Protein AF-A0A6P2UQM1-F1 (afdb_monomer_lite)

pLDDT: mean 91.26, std 7.05, range [64.81, 98.06]

Organism: Burkholderia lata (strain ATCC 17760 / DSM 23089 / LMG 22485 / NCIMB 9086 / R18194 / 383) (NCBI:txid482957)

Radius of gyration: 15.68 Å; chains: 1; bounding box: 25×27×46 Å

Foldseek 3Di:
DDWDADPNDIDDDPPDPVVVVAVPQVPDAAEAEPLDCLAQPPDPVSVHHDPVSVVCVVVVVVVVVVCVVVVHHYHYD

InterPro domains:
  IPR036380 Isochorismatase-like superfamily [G3DSA:3.40.50.850] (3-77)
  IPR036380 Isochorismatase-like superfamily [SSF52499] (18-77)

Sequence (77 aa):
MPHYYVYGERREIPESPVFAAYLRRTDVAIVSIDMHEGHLSEASDCPCPSPRGRDIVPNVDRFHDEARELGIPQLFT

Structure (mmCIF, N/CA/C/O backbone):
data_AF-A0A6P2UQM1-F1
#
_entry.id   AF-A0A6P2UQM1-F1
#
loop_
_atom_site.group_PDB
_atom_site.id
_atom_site.type_symbol
_atom_site.label_atom_id
_atom_site.label_alt_id
_atom_site.label_comp_id
_atom_site.label_asym_id
_atom_site.label_entity_id
_atom_site.label_seq_id
_atom_site.pdbx_PDB_ins_code
_atom_site.Cartn_x
_atom_site.Cartn_y
_atom_site.Cartn_z
_atom_site.occupancy
_atom_site.B_iso_or_equiv
_atom_site.auth_seq_id
_atom_site.auth_comp_id
_atom_site.auth_asym_id
_atom_site.auth_atom_id
_atom_site.pdbx_PDB_model_num
ATOM 1 N N . MET A 1 1 ? 4.080 1.772 20.847 1.00 64.81 1 MET A N 1
ATOM 2 C CA . MET A 1 1 ? 2.985 2.701 20.503 1.00 64.81 1 MET A CA 1
ATOM 3 C C . MET A 1 1 ? 2.806 2.741 18.989 1.00 64.81 1 MET A C 1
ATOM 5 O O . MET A 1 1 ? 3.816 2.652 18.284 1.00 64.81 1 MET A O 1
ATOM 9 N N . PRO A 1 2 ? 1.562 2.791 18.480 1.00 76.25 2 PRO A N 1
ATOM 10 C CA . PRO A 1 2 ? 1.285 2.935 17.051 1.00 76.25 2 PRO A CA 1
ATOM 11 C C . PRO A 1 2 ? 1.928 4.215 16.498 1.00 76.25 2 PRO A C 1
ATOM 13 O O . PRO A 1 2 ? 1.983 5.235 17.184 1.00 76.25 2 PRO A O 1
ATOM 16 N N . HIS A 1 3 ? 2.439 4.164 15.272 1.00 85.12 3 HIS A N 1
ATOM 17 C CA . HIS A 1 3 ? 3.104 5.300 14.634 1.00 85.12 3 HIS A CA 1
ATOM 18 C C . HIS A 1 3 ? 2.714 5.389 13.160 1.00 85.12 3 HIS A C 1
ATOM 20 O O . HIS A 1 3 ? 2.271 4.406 12.570 1.00 85.12 3 HIS A O 1
ATOM 26 N N . TYR A 1 4 ? 2.896 6.567 12.577 1.00 84.81 4 TYR A N 1
ATOM 27 C CA . TYR A 1 4 ? 2.653 6.855 11.167 1.00 84.81 4 TYR A CA 1
ATOM 28 C C . TYR A 1 4 ? 3.763 7.757 10.630 1.00 84.81 4 TYR A C 1
ATOM 30 O O . TYR A 1 4 ? 4.534 8.330 11.401 1.00 84.81 4 TYR A O 1
ATOM 38 N N . TYR A 1 5 ? 3.871 7.858 9.310 1.00 86.19 5 TYR A N 1
ATOM 39 C CA . TYR A 1 5 ? 4.855 8.715 8.657 1.00 86.19 5 TYR A CA 1
ATOM 40 C C . TYR A 1 5 ? 4.148 9.867 7.949 1.00 86.19 5 TYR A C 1
ATOM 42 O O . TYR A 1 5 ? 3.223 9.645 7.172 1.00 86.19 5 TYR A O 1
ATOM 50 N N . VAL A 1 6 ? 4.602 11.095 8.199 1.00 87.06 6 VAL A N 1
ATOM 51 C CA . VAL A 1 6 ? 4.146 12.307 7.503 1.00 87.06 6 VAL A CA 1
ATOM 52 C C . VAL A 1 6 ? 5.369 12.959 6.890 1.00 87.06 6 VAL A C 1
ATOM 54 O O . VAL A 1 6 ? 6.299 13.304 7.611 1.00 87.06 6 VAL A O 1
ATOM 57 N N . TYR A 1 7 ? 5.401 13.074 5.561 1.00 89.25 7 TYR A N 1
ATOM 58 C CA . TYR A 1 7 ? 6.564 13.591 4.824 1.00 89.25 7 TYR A CA 1
ATOM 59 C C . TYR A 1 7 ? 7.885 12.877 5.171 1.00 89.25 7 TYR A C 1
ATOM 61 O O . TYR A 1 7 ? 8.941 13.493 5.244 1.00 89.25 7 TYR A O 1
ATOM 69 N N . GLY A 1 8 ? 7.821 11.563 5.411 1.00 88.06 8 GLY A N 1
ATOM 70 C CA . GLY A 1 8 ? 8.985 10.753 5.789 1.00 88.06 8 GLY A CA 1
ATOM 71 C C . GLY A 1 8 ? 9.388 10.864 7.262 1.00 88.06 8 GLY A C 1
ATOM 72 O O . GLY A 1 8 ? 10.246 10.110 7.715 1.00 88.06 8 GLY A O 1
ATOM 73 N N . GLU A 1 9 ? 8.737 11.723 8.043 1.00 94.56 9 GLU A N 1
ATOM 74 C CA . GLU A 1 9 ? 8.987 11.828 9.474 1.00 94.56 9 GLU A CA 1
ATOM 75 C C . GLU A 1 9 ? 8.065 10.910 10.261 1.00 94.56 9 GLU A C 1
ATOM 77 O O . GLU A 1 9 ? 6.841 10.942 10.112 1.00 94.56 9 GLU A O 1
ATOM 82 N N . ARG A 1 10 ? 8.662 10.112 11.147 1.00 93.69 10 ARG A N 1
ATOM 83 C CA . ARG A 1 10 ? 7.919 9.260 12.070 1.00 93.69 10 ARG A CA 1
ATOM 84 C C . ARG A 1 10 ? 7.201 10.124 13.106 1.00 93.69 10 ARG A C 1
ATOM 86 O O . ARG A 1 10 ? 7.826 10.916 13.806 1.00 93.69 10 ARG A O 1
ATOM 93 N N . ARG A 1 11 ? 5.895 9.925 13.236 1.00 89.94 11 ARG A N 1
ATOM 94 C CA . ARG A 1 11 ? 5.015 10.581 14.204 1.00 89.94 11 ARG A CA 1
ATOM 95 C C . ARG A 1 11 ? 4.306 9.527 15.048 1.00 89.94 11 ARG A C 1
ATOM 97 O O . ARG A 1 11 ? 3.946 8.458 14.552 1.00 89.94 11 ARG A O 1
ATOM 104 N N . GLU A 1 12 ? 4.114 9.816 16.327 1.00 90.38 12 GLU A N 1
ATOM 105 C CA . GLU A 1 12 ? 3.330 8.957 17.215 1.00 90.38 12 GLU A CA 1
ATOM 106 C C . GLU A 1 12 ? 1.842 9.214 17.008 1.00 90.38 12 GLU A C 1
ATOM 108 O O . GLU A 1 12 ? 1.420 10.365 16.870 1.00 90.38 12 GLU A O 1
ATOM 113 N N . ILE A 1 13 ? 1.044 8.147 16.971 1.00 83.81 13 ILE A N 1
ATOM 114 C CA . ILE A 1 13 ? -0.412 8.285 16.965 1.00 83.81 13 ILE A CA 1
ATOM 115 C C . ILE A 1 13 ? -0.831 8.653 18.392 1.00 83.81 13 ILE A C 1
ATOM 117 O O . ILE A 1 13 ? -0.547 7.873 19.305 1.00 83.81 13 ILE A O 1
ATOM 121 N N . PRO A 1 14 ? -1.498 9.803 18.611 1.00 83.12 14 PRO A N 1
ATOM 122 C CA . PRO A 1 14 ? -1.986 10.158 19.935 1.00 83.12 14 PRO A CA 1
ATOM 123 C C . PRO A 1 14 ? -2.915 9.067 20.471 1.00 83.12 14 PRO A C 1
ATOM 125 O O . PRO A 1 14 ? -3.792 8.595 19.744 1.00 83.12 14 PRO A O 1
ATOM 128 N N . GLU A 1 15 ? -2.780 8.714 21.751 1.00 77.38 15 GLU A N 1
ATOM 129 C CA . GLU A 1 15 ? -3.677 7.779 22.448 1.00 77.38 15 GLU A CA 1
ATOM 130 C C . GLU A 1 15 ? -5.030 8.444 22.759 1.00 77.38 15 GLU A C 1
ATOM 132 O O . GLU A 1 15 ? -5.459 8.571 23.903 1.00 77.38 15 GLU A O 1
ATOM 137 N N . SER A 1 16 ? -5.698 8.935 21.716 1.00 81.38 16 SER A N 1
ATOM 138 C CA . SER A 1 16 ? -7.015 9.553 21.789 1.00 81.38 16 SER A CA 1
ATOM 139 C C . SER A 1 16 ? -8.077 8.585 21.249 1.00 81.38 16 SER A C 1
ATOM 141 O O . SER A 1 16 ? -7.828 7.887 20.256 1.00 81.38 16 SER A O 1
ATOM 143 N N . PRO A 1 17 ? -9.291 8.565 21.835 1.00 78.06 17 PRO A N 1
ATOM 144 C CA . PRO A 1 17 ? -10.393 7.735 21.345 1.00 78.06 17 PRO A CA 1
ATOM 145 C C . PRO A 1 17 ? -10.731 7.966 19.866 1.00 78.06 17 PRO A C 1
ATOM 147 O O . PRO A 1 17 ? -11.183 7.048 19.185 1.00 78.06 17 PRO A O 1
ATOM 150 N N . VAL A 1 18 ? -10.478 9.178 19.356 1.00 81.62 18 VAL A N 1
ATOM 151 C CA . VAL A 1 18 ? -10.743 9.547 17.960 1.00 81.62 18 VAL A CA 1
ATOM 152 C C . VAL A 1 18 ? -9.875 8.729 17.007 1.00 81.62 18 VAL A C 1
ATOM 154 O O . VAL A 1 18 ? -10.390 8.209 16.024 1.00 81.62 18 VAL A O 1
ATOM 157 N N . PHE A 1 19 ? -8.582 8.561 17.299 1.00 79.25 19 PHE A N 1
ATOM 158 C CA . PHE A 1 19 ? -7.679 7.796 16.432 1.00 79.25 19 PHE A CA 1
ATOM 159 C C . PHE A 1 19 ? -7.859 6.287 16.583 1.00 79.25 19 PHE A C 1
ATOM 161 O O . PHE A 1 19 ? -7.773 5.558 15.596 1.00 79.25 19 PHE A O 1
ATOM 168 N N . ALA A 1 20 ? -8.179 5.818 17.791 1.00 79.31 20 ALA A N 1
ATOM 169 C CA . ALA A 1 20 ? -8.453 4.406 18.038 1.00 79.31 20 ALA A CA 1
ATOM 170 C C . ALA A 1 20 ? -9.625 3.882 17.188 1.00 79.31 20 ALA A C 1
ATOM 172 O O . ALA A 1 20 ? -9.589 2.740 16.729 1.00 79.31 20 ALA A O 1
ATOM 173 N N . ALA A 1 21 ? -10.634 4.721 16.924 1.00 80.25 21 ALA A N 1
ATOM 174 C CA . ALA A 1 21 ? -11.784 4.354 16.102 1.00 80.25 21 ALA A CA 1
ATOM 175 C C . ALA A 1 21 ? -11.403 3.971 14.659 1.00 80.25 21 ALA A C 1
ATOM 177 O O . ALA A 1 21 ? -12.001 3.040 14.122 1.00 80.25 21 ALA A O 1
ATOM 178 N N . TYR A 1 22 ? -10.388 4.624 14.076 1.00 77.75 22 TYR A N 1
ATOM 179 C CA . TYR A 1 22 ? -9.896 4.363 12.712 1.00 77.75 22 TYR A CA 1
ATOM 180 C C . TYR A 1 22 ? -9.022 3.108 12.593 1.00 77.75 22 TYR A C 1
ATOM 182 O O . TYR A 1 22 ? -8.683 2.700 11.487 1.00 77.75 22 TYR A O 1
ATOM 190 N N . LEU A 1 23 ? -8.640 2.493 13.714 1.00 76.62 23 LEU A N 1
ATOM 191 C CA . LEU A 1 23 ? -7.786 1.301 13.744 1.00 76.62 23 LEU A CA 1
ATOM 192 C C . LEU A 1 23 ? -8.566 0.027 14.108 1.00 76.62 23 LEU A C 1
ATOM 194 O O . LEU A 1 23 ? -7.975 -1.040 14.295 1.00 76.62 23 LEU A O 1
ATOM 198 N N . ARG A 1 24 ? -9.898 0.113 14.224 1.00 83.75 24 ARG A N 1
ATOM 199 C CA . ARG A 1 24 ? -10.745 -1.045 14.524 1.00 83.75 24 ARG A CA 1
ATOM 200 C C . ARG A 1 24 ? -10.892 -1.919 13.287 1.00 83.75 24 ARG A C 1
ATOM 202 O O . ARG A 1 24 ? -11.567 -1.547 12.338 1.00 83.75 24 ARG A O 1
ATOM 209 N N . ARG A 1 25 ? -10.316 -3.121 13.344 1.00 80.31 25 ARG A N 1
ATOM 210 C CA . ARG A 1 25 ? -10.322 -4.102 12.243 1.00 80.31 25 ARG A CA 1
ATOM 211 C C . ARG A 1 25 ? -11.713 -4.421 11.679 1.00 80.31 25 ARG A C 1
ATOM 213 O O . ARG A 1 25 ? -11.806 -4.781 10.516 1.00 80.31 25 ARG A O 1
ATOM 220 N N . THR A 1 26 ? -12.772 -4.300 12.482 1.00 86.06 26 THR A N 1
ATOM 221 C CA . THR A 1 26 ? -14.151 -4.583 12.050 1.00 86.06 26 THR A CA 1
ATOM 222 C C . THR A 1 26 ? -14.725 -3.531 11.104 1.00 86.06 26 THR A C 1
ATOM 224 O O . THR A 1 26 ? -15.670 -3.832 10.384 1.00 86.06 26 THR A O 1
ATOM 227 N N . ASP A 1 27 ? -14.159 -2.321 11.096 1.00 88.75 27 ASP A N 1
ATOM 228 C CA . ASP A 1 27 ? -14.758 -1.146 10.454 1.00 88.75 27 ASP A CA 1
ATOM 229 C C . ASP A 1 27 ? -13.802 -0.518 9.423 1.00 88.75 27 ASP A C 1
ATOM 231 O O . ASP A 1 27 ? -13.893 0.671 9.118 1.00 88.75 27 ASP A O 1
ATOM 235 N N . VAL A 1 28 ? -12.848 -1.304 8.913 1.00 89.69 28 VAL A N 1
ATOM 236 C CA . VAL A 1 28 ? -11.812 -0.844 7.979 1.00 89.69 28 VAL A CA 1
ATOM 237 C C . VAL A 1 28 ? -11.752 -1.712 6.730 1.00 89.69 28 VAL A C 1
ATOM 239 O O . VAL A 1 28 ? -12.071 -2.899 6.748 1.00 89.69 28 VAL A O 1
ATOM 242 N N . ALA A 1 29 ? -11.281 -1.100 5.649 1.00 93.38 29 ALA A N 1
ATOM 243 C CA . ALA A 1 29 ? -10.887 -1.766 4.421 1.00 93.38 29 ALA A CA 1
ATOM 244 C C . ALA A 1 29 ? -9.517 -1.238 3.989 1.00 93.38 29 ALA A C 1
ATOM 246 O O . ALA A 1 29 ? -9.135 -0.113 4.325 1.00 93.38 29 ALA A O 1
ATOM 247 N N . ILE A 1 30 ? -8.789 -2.049 3.234 1.00 94.25 30 ILE A N 1
ATOM 248 C CA . ILE A 1 30 ? -7.536 -1.655 2.594 1.00 94.25 30 ILE A CA 1
ATOM 249 C C . ILE A 1 30 ? -7.830 -1.256 1.154 1.00 94.25 30 ILE A C 1
ATOM 251 O O . ILE A 1 30 ? -8.516 -1.983 0.438 1.00 94.25 30 ILE A O 1
ATOM 255 N N . VAL A 1 31 ? -7.285 -0.119 0.727 1.00 96.06 31 VAL A N 1
ATOM 256 C CA . VAL A 1 31 ? -7.368 0.356 -0.657 1.00 96.06 31 VAL A CA 1
ATOM 257 C C . VAL A 1 31 ? -5.961 0.388 -1.243 1.00 96.06 31 VAL A C 1
ATOM 259 O O . VAL A 1 31 ? -5.080 1.037 -0.679 1.00 96.06 31 VAL A O 1
ATOM 262 N N . SER A 1 32 ? -5.758 -0.317 -2.354 1.00 95.94 32 SER A N 1
ATOM 263 C CA . SER A 1 32 ? -4.543 -0.258 -3.170 1.00 95.94 32 SER A CA 1
ATOM 264 C C . SER A 1 32 ? -4.823 0.584 -4.405 1.00 95.94 32 SER A C 1
ATOM 266 O O . SER A 1 32 ? -5.806 0.324 -5.097 1.00 95.94 32 SER A O 1
ATOM 268 N N . ILE A 1 33 ? -4.000 1.605 -4.639 1.00 95.56 33 ILE A N 1
ATOM 269 C CA . ILE A 1 33 ? -4.257 2.642 -5.642 1.00 95.56 33 ILE A CA 1
ATOM 270 C C . ILE A 1 33 ? -3.156 2.619 -6.691 1.00 95.56 33 ILE A C 1
ATOM 272 O O . ILE A 1 33 ? -1.978 2.721 -6.340 1.00 95.56 33 ILE A O 1
ATOM 276 N N . ASP A 1 34 ? -3.553 2.527 -7.959 1.00 94.88 34 ASP A N 1
ATOM 277 C CA . ASP A 1 34 ? -2.719 2.762 -9.138 1.00 94.88 34 ASP A CA 1
ATOM 278 C C . ASP A 1 34 ? -1.506 1.814 -9.229 1.00 94.88 34 ASP A C 1
ATOM 280 O O . ASP A 1 34 ? -0.490 2.099 -9.866 1.00 94.88 34 ASP A O 1
ATOM 284 N N . MET A 1 35 ? -1.621 0.623 -8.632 1.00 95.81 35 MET A N 1
ATOM 285 C CA . MET A 1 35 ? -0.623 -0.453 -8.721 1.00 95.81 35 MET A CA 1
ATOM 286 C C . MET A 1 35 ? -0.771 -1.249 -10.031 1.00 95.81 35 MET A C 1
ATOM 288 O O . MET A 1 35 ? -0.748 -2.478 -10.035 1.00 95.81 35 MET A O 1
ATOM 292 N N . HIS A 1 36 ? -0.957 -0.549 -11.154 1.00 95.25 36 HIS A N 1
ATOM 293 C CA . HIS A 1 36 ? -1.186 -1.130 -12.479 1.00 95.25 36 HIS A CA 1
ATOM 294 C C . HIS A 1 36 ? -0.028 -0.850 -13.454 1.00 95.25 36 HIS A C 1
ATOM 296 O O . HIS A 1 36 ? 0.775 0.065 -13.258 1.00 95.25 36 HIS A O 1
ATOM 302 N N . GLU A 1 37 ? 0.018 -1.566 -14.581 1.00 95.62 37 GLU A N 1
ATOM 303 C CA . GLU A 1 37 ? 1.089 -1.464 -15.594 1.00 95.62 37 GLU A CA 1
ATOM 304 C C . GLU A 1 37 ? 1.333 -0.045 -16.126 1.00 95.62 37 GLU A C 1
ATOM 306 O O . GLU A 1 37 ? 2.476 0.313 -16.396 1.00 95.62 37 GLU A O 1
ATOM 311 N N . GLY A 1 38 ? 0.302 0.806 -16.187 1.00 95.31 38 GLY A N 1
ATOM 312 C CA . GLY A 1 38 ? 0.459 2.221 -16.558 1.00 95.31 38 GLY A CA 1
ATOM 313 C C . GLY A 1 38 ? 1.420 3.028 -15.663 1.00 95.31 38 GLY A C 1
ATOM 314 O O . GLY A 1 38 ? 1.831 4.124 -16.048 1.00 95.31 38 GLY A O 1
ATOM 315 N N . HIS A 1 39 ? 1.792 2.471 -14.504 1.00 96.88 39 HIS A N 1
ATOM 316 C CA . HIS A 1 39 ? 2.802 2.993 -13.586 1.00 96.88 39 HIS A CA 1
ATOM 317 C C . HIS A 1 39 ? 3.984 2.044 -13.375 1.00 96.88 39 HIS A C 1
ATOM 319 O O . HIS A 1 39 ? 5.107 2.502 -13.138 1.00 96.88 39 HIS A O 1
ATOM 325 N N . LEU A 1 40 ? 3.742 0.734 -13.423 1.00 96.94 40 LEU A N 1
ATOM 326 C CA . LEU A 1 40 ? 4.723 -0.276 -13.026 1.00 96.94 40 LEU A CA 1
ATOM 327 C C . LEU A 1 40 ? 5.530 -0.852 -14.193 1.00 96.94 40 LEU A C 1
ATOM 329 O O . LEU A 1 40 ? 6.591 -1.419 -13.946 1.00 96.94 40 LEU A O 1
ATOM 333 N N . SER A 1 41 ? 5.096 -0.660 -15.439 1.00 96.44 41 SER A N 1
ATOM 334 C CA . SER A 1 41 ? 5.829 -1.162 -16.600 1.00 96.44 41 SER A CA 1
ATOM 335 C C . SER A 1 41 ? 7.195 -0.484 -16.757 1.00 96.44 41 SER A C 1
ATOM 337 O O . SER A 1 41 ? 7.353 0.716 -16.506 1.00 96.44 41 SER A O 1
ATOM 339 N N . GLU A 1 42 ? 8.184 -1.248 -17.226 1.00 96.00 42 GLU A N 1
ATOM 340 C CA . GLU A 1 42 ? 9.496 -0.731 -17.645 1.00 96.00 42 GLU A CA 1
ATOM 341 C C . GLU A 1 42 ? 9.544 -0.357 -19.132 1.00 96.00 42 GLU A C 1
ATOM 343 O O . GLU A 1 42 ? 10.574 0.111 -19.621 1.00 96.00 42 GLU A O 1
ATOM 348 N N . ALA A 1 43 ? 8.446 -0.568 -19.863 1.00 97.00 43 ALA A N 1
ATOM 349 C CA . ALA A 1 43 ? 8.372 -0.246 -21.276 1.00 97.00 43 ALA A CA 1
ATOM 350 C C . ALA A 1 43 ? 8.538 1.264 -21.515 1.00 97.00 43 ALA A C 1
ATOM 352 O O . ALA A 1 43 ? 8.114 2.103 -20.717 1.00 97.00 43 ALA A O 1
ATOM 353 N N . SER A 1 44 ? 9.155 1.620 -22.644 1.00 95.44 44 SER A N 1
ATOM 354 C CA . SER A 1 44 ? 9.413 3.021 -23.001 1.00 95.44 44 SER A CA 1
ATOM 355 C C . SER A 1 44 ? 8.141 3.837 -23.239 1.00 95.44 44 SER A C 1
ATOM 357 O O . SER A 1 44 ? 8.195 5.063 -23.218 1.00 95.44 44 SER A O 1
ATOM 359 N N . ASP A 1 45 ? 7.018 3.170 -23.497 1.00 95.88 45 ASP A N 1
ATOM 360 C CA . ASP A 1 45 ? 5.689 3.750 -23.692 1.00 95.88 45 ASP A CA 1
ATOM 361 C C . ASP A 1 45 ? 4.823 3.726 -22.419 1.00 95.88 45 ASP A C 1
ATOM 363 O O . ASP A 1 45 ? 3.636 4.046 -22.481 1.00 95.88 45 ASP A O 1
ATOM 367 N N . CYS A 1 46 ? 5.405 3.400 -21.257 1.00 96.62 46 CYS A N 1
ATOM 368 C CA . CYS A 1 46 ? 4.734 3.507 -19.965 1.00 96.62 46 CYS A CA 1
ATOM 369 C C . CYS A 1 46 ? 4.214 4.948 -19.755 1.00 96.62 46 CYS A C 1
ATOM 371 O O . CYS A 1 46 ? 5.021 5.884 -19.734 1.00 96.62 46 CYS A O 1
ATOM 373 N N . PRO A 1 47 ? 2.892 5.161 -19.597 1.00 95.75 47 PRO A N 1
ATOM 374 C CA . PRO A 1 47 ? 2.313 6.503 -19.568 1.00 95.75 47 PRO A CA 1
ATOM 375 C C . PRO A 1 47 ? 2.807 7.375 -18.409 1.00 95.75 47 PRO A C 1
ATOM 377 O O . PRO A 1 47 ? 3.028 8.573 -18.587 1.00 95.75 47 PRO A O 1
ATOM 380 N N . CYS A 1 48 ?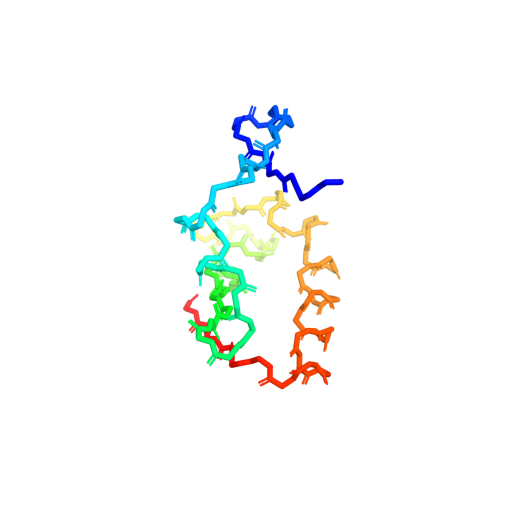 2.957 6.800 -17.212 1.00 95.75 48 CYS A N 1
ATOM 381 C CA . CYS A 1 48 ? 3.355 7.530 -16.011 1.00 95.75 48 CYS A CA 1
ATOM 382 C C . CYS A 1 48 ? 4.235 6.648 -15.106 1.00 95.75 48 CYS A C 1
ATOM 384 O O . CYS A 1 48 ? 3.782 6.183 -14.057 1.00 95.75 48 CYS A O 1
ATOM 386 N N . PRO A 1 49 ? 5.496 6.386 -15.494 1.00 95.56 49 PRO A N 1
ATOM 387 C CA . PRO A 1 49 ? 6.341 5.427 -14.799 1.00 95.56 49 PRO A CA 1
ATOM 388 C C . PRO A 1 49 ? 6.613 5.860 -13.355 1.00 95.56 49 PRO A C 1
ATOM 390 O O . PRO A 1 49 ? 7.052 6.981 -13.092 1.00 95.56 49 PRO A O 1
ATOM 393 N N . SER A 1 50 ? 6.426 4.930 -12.419 1.00 95.88 50 SER A N 1
ATOM 394 C CA . SER A 1 50 ? 6.725 5.097 -10.997 1.00 95.88 50 SER A CA 1
ATOM 395 C C . SER A 1 50 ? 7.804 4.096 -10.567 1.00 95.88 50 SER A C 1
ATOM 397 O O . SER A 1 50 ? 7.481 3.005 -10.093 1.00 95.88 50 SER A O 1
ATOM 399 N N . PRO A 1 51 ? 9.104 4.436 -10.707 1.00 95.06 51 PRO A N 1
ATOM 400 C CA . PRO A 1 51 ? 10.197 3.554 -10.286 1.00 95.06 51 PRO A CA 1
ATOM 401 C C . PRO A 1 51 ? 10.086 3.153 -8.810 1.00 95.06 51 PRO A C 1
ATOM 403 O O . PRO A 1 51 ? 10.139 1.976 -8.476 1.00 95.06 51 PRO A O 1
ATOM 406 N N . ARG A 1 52 ? 9.782 4.121 -7.936 1.00 93.75 52 ARG A N 1
ATOM 407 C CA . ARG A 1 52 ? 9.557 3.863 -6.507 1.00 93.75 52 ARG A CA 1
ATOM 408 C C . ARG A 1 52 ? 8.376 2.919 -6.258 1.00 93.75 52 ARG A C 1
ATOM 410 O O . ARG A 1 52 ? 8.395 2.186 -5.278 1.00 93.75 52 ARG A O 1
ATOM 417 N N . GLY A 1 53 ? 7.344 2.968 -7.104 1.00 93.69 53 GLY A N 1
ATOM 418 C CA . GLY A 1 53 ? 6.198 2.060 -7.034 1.00 93.69 53 GLY A CA 1
ATOM 419 C C . GLY A 1 53 ? 6.612 0.609 -7.265 1.00 93.69 53 GLY A C 1
ATOM 420 O O . GLY A 1 53 ? 6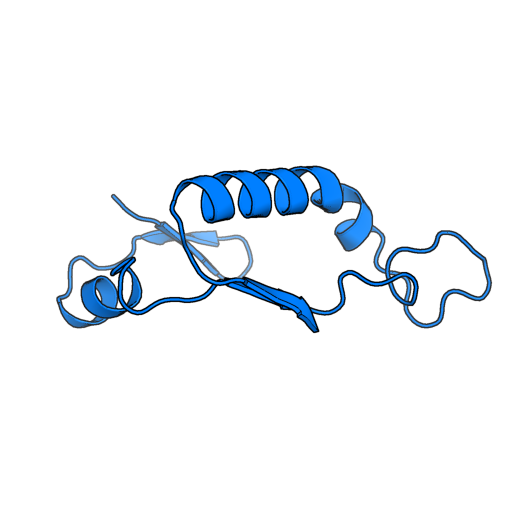.220 -0.259 -6.491 1.00 93.69 53 GLY A O 1
ATOM 421 N N . ARG A 1 54 ? 7.478 0.361 -8.257 1.00 95.69 54 ARG A N 1
ATOM 422 C CA . ARG A 1 54 ? 8.045 -0.971 -8.527 1.00 95.69 54 ARG A CA 1
ATOM 423 C C . ARG A 1 54 ? 8.843 -1.502 -7.342 1.00 95.69 54 ARG A C 1
ATOM 425 O O . ARG A 1 54 ? 8.627 -2.636 -6.923 1.00 95.69 54 ARG A O 1
ATOM 432 N N . ASP A 1 55 ? 9.695 -0.661 -6.756 1.00 96.38 55 ASP A N 1
ATOM 433 C CA . ASP A 1 55 ? 10.562 -1.048 -5.634 1.00 96.38 55 ASP A CA 1
ATOM 434 C C . ASP A 1 55 ? 9.777 -1.543 -4.405 1.00 96.38 55 ASP A C 1
ATOM 436 O O . ASP A 1 55 ? 10.299 -2.313 -3.596 1.00 96.38 55 ASP A O 1
ATOM 440 N N . ILE A 1 56 ? 8.522 -1.106 -4.241 1.00 94.88 56 ILE A N 1
ATOM 441 C CA . ILE A 1 56 ? 7.692 -1.452 -3.080 1.00 94.88 56 ILE A CA 1
ATOM 442 C C . ILE A 1 56 ? 6.683 -2.573 -3.339 1.00 94.88 56 ILE A C 1
ATOM 444 O O . ILE A 1 56 ? 6.077 -3.022 -2.363 1.00 94.88 56 ILE A O 1
ATOM 448 N N . VAL A 1 57 ? 6.525 -3.060 -4.579 1.00 96.44 57 VAL A N 1
ATOM 449 C CA . VAL A 1 57 ? 5.555 -4.122 -4.927 1.00 96.44 57 VAL A CA 1
ATOM 450 C C . VAL A 1 57 ? 5.645 -5.321 -3.973 1.00 96.44 57 VAL A C 1
ATOM 452 O O . VAL A 1 57 ? 4.626 -5.645 -3.369 1.00 96.44 57 VAL A O 1
ATOM 455 N N . PRO A 1 58 ? 6.831 -5.898 -3.672 1.00 97.12 58 PRO A N 1
ATOM 456 C CA . PRO A 1 58 ? 6.901 -7.059 -2.779 1.00 97.12 58 PRO A CA 1
ATOM 457 C C . PRO A 1 58 ? 6.402 -6.781 -1.351 1.00 97.12 58 PRO A C 1
ATOM 459 O O . PRO A 1 58 ? 5.886 -7.667 -0.672 1.00 97.12 58 PRO A O 1
A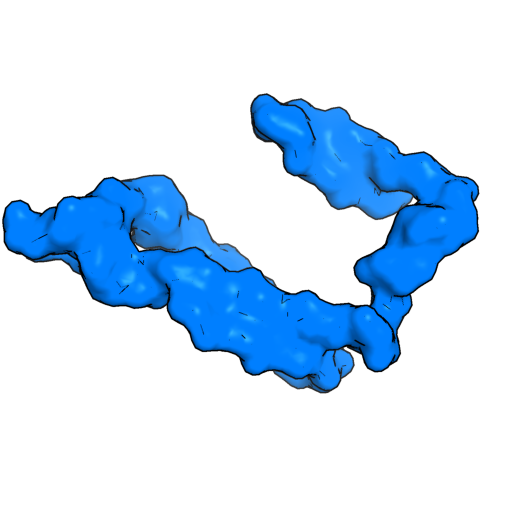TOM 462 N N . ASN A 1 59 ? 6.561 -5.545 -0.865 1.00 96.56 59 ASN A N 1
ATOM 463 C CA . ASN A 1 59 ? 6.063 -5.155 0.454 1.00 96.56 59 ASN A CA 1
ATOM 464 C C . ASN A 1 59 ? 4.548 -4.921 0.438 1.00 96.56 59 ASN A C 1
ATOM 466 O O . ASN A 1 59 ? 3.887 -5.228 1.430 1.00 96.56 59 ASN A O 1
ATOM 470 N N . VAL A 1 60 ? 4.016 -4.383 -0.663 1.00 96.06 60 VAL A N 1
ATOM 471 C CA . VAL A 1 60 ? 2.574 -4.212 -0.883 1.00 96.06 60 VAL A CA 1
ATOM 472 C C . VAL A 1 60 ? 1.894 -5.580 -0.968 1.00 96.06 60 VAL A C 1
ATOM 474 O O . VAL A 1 60 ? 0.900 -5.795 -0.279 1.00 96.06 60 VAL A O 1
ATOM 477 N N . ASP A 1 61 ? 2.477 -6.528 -1.702 1.00 97.00 61 ASP A N 1
ATOM 478 C CA . ASP A 1 61 ? 1.978 -7.904 -1.806 1.00 97.00 61 ASP A CA 1
ATOM 479 C C . ASP A 1 61 ? 1.913 -8.584 -0.436 1.00 97.00 61 ASP A C 1
ATOM 481 O O . ASP A 1 61 ? 0.849 -9.054 -0.029 1.00 97.00 61 ASP A O 1
ATOM 485 N N . ARG A 1 62 ? 3.010 -8.540 0.336 1.00 98.06 62 ARG A N 1
ATOM 486 C CA . ARG A 1 62 ? 3.039 -9.096 1.699 1.00 98.06 62 ARG A CA 1
ATOM 487 C C . ARG A 1 62 ? 1.967 -8.472 2.594 1.00 98.06 62 ARG A C 1
ATOM 489 O O . ARG A 1 62 ? 1.300 -9.181 3.339 1.00 98.06 62 ARG A O 1
ATOM 496 N N . PHE A 1 63 ? 1.790 -7.153 2.524 1.00 96.25 63 PHE A N 1
ATOM 497 C CA . PHE A 1 63 ? 0.759 -6.464 3.299 1.00 96.25 63 PHE A CA 1
ATOM 498 C C . PHE A 1 63 ? -0.653 -6.935 2.921 1.00 96.25 63 PHE A C 1
ATOM 500 O O . PHE A 1 63 ? -1.489 -7.152 3.801 1.00 96.25 63 PHE A O 1
ATOM 507 N N . HIS A 1 64 ? -0.919 -7.127 1.627 1.00 97.12 64 HIS A N 1
ATOM 508 C CA . HIS A 1 64 ? -2.191 -7.667 1.164 1.00 97.12 64 HIS A CA 1
ATOM 509 C C . HIS A 1 64 ? -2.418 -9.097 1.651 1.00 97.12 64 HIS A C 1
ATOM 511 O O . HIS A 1 64 ? -3.529 -9.399 2.081 1.00 97.12 64 HIS A O 1
ATOM 517 N N . ASP A 1 65 ? -1.402 -9.955 1.639 1.00 97.88 65 ASP A N 1
ATOM 518 C CA . ASP A 1 65 ? -1.516 -11.328 2.140 1.00 97.88 65 ASP A CA 1
ATOM 519 C C . ASP A 1 65 ? -1.848 -11.366 3.635 1.00 97.88 65 ASP A C 1
ATOM 521 O O . ASP A 1 65 ? -2.858 -11.959 4.019 1.00 97.88 65 ASP A O 1
ATOM 525 N N . GLU A 1 66 ? -1.102 -10.632 4.463 1.00 96.94 66 GLU A N 1
ATOM 526 C CA . GLU A 1 66 ? -1.375 -10.512 5.904 1.00 96.94 66 GLU A CA 1
ATOM 527 C C . GLU A 1 66 ? -2.794 -9.976 6.171 1.00 96.94 66 GLU A C 1
ATOM 529 O O . GLU A 1 66 ? -3.505 -10.432 7.069 1.00 96.94 66 GLU A O 1
ATOM 534 N N . ALA A 1 67 ? -3.261 -9.025 5.361 1.00 94.81 67 ALA A N 1
ATOM 5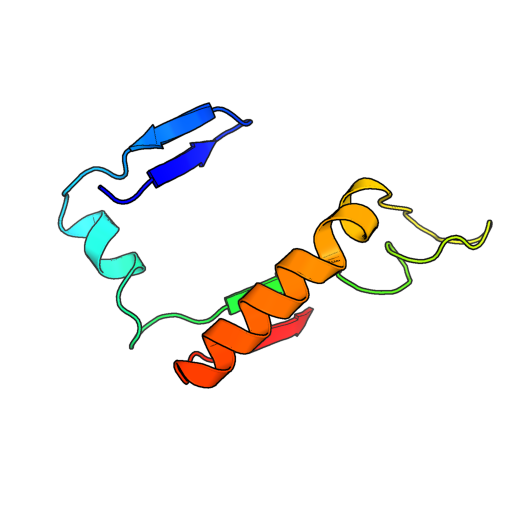35 C CA . ALA A 1 67 ? -4.616 -8.506 5.470 1.00 94.81 67 ALA A CA 1
ATOM 536 C C . ALA A 1 67 ? -5.699 -9.529 5.091 1.00 94.81 67 ALA A C 1
ATOM 538 O O . ALA A 1 67 ? -6.767 -9.531 5.714 1.00 94.81 67 ALA A O 1
ATOM 539 N N . ARG A 1 68 ? -5.447 -10.397 4.097 1.00 95.62 68 ARG A N 1
ATOM 540 C CA . ARG A 1 68 ? -6.367 -11.495 3.735 1.00 95.62 68 ARG A CA 1
ATOM 541 C C . ARG A 1 68 ? -6.468 -12.497 4.873 1.00 95.62 68 ARG A C 1
ATOM 543 O O . ARG A 1 6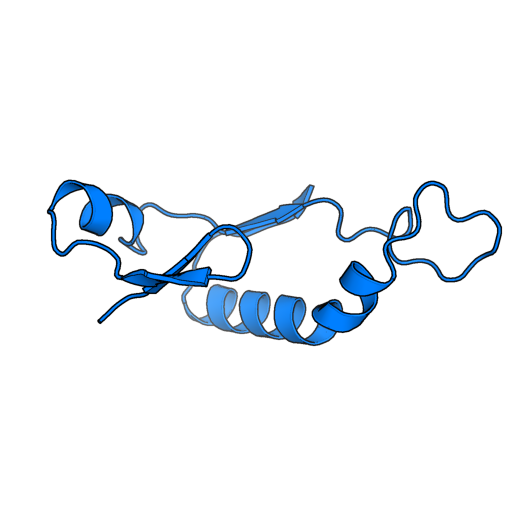8 ? -7.578 -12.898 5.213 1.00 95.62 68 ARG A O 1
ATOM 550 N N . GLU A 1 69 ? -5.344 -12.851 5.491 1.00 97.06 69 GLU A N 1
ATOM 551 C CA . GLU A 1 69 ? -5.311 -13.753 6.651 1.00 97.06 69 GLU A CA 1
ATOM 552 C C . GLU A 1 69 ? -6.129 -13.210 7.831 1.00 97.06 69 GLU A C 1
ATOM 554 O O . GLU A 1 69 ? -6.775 -13.968 8.553 1.00 97.06 69 GLU A O 1
ATOM 559 N N . LEU A 1 70 ? -6.162 -11.886 7.994 1.00 94.31 70 LEU A N 1
ATOM 560 C CA . LEU A 1 70 ? -6.958 -11.201 9.014 1.00 94.31 70 LEU A CA 1
ATOM 561 C C . LEU A 1 70 ? -8.432 -10.985 8.625 1.00 94.31 70 LEU A C 1
ATOM 563 O O . LEU A 1 70 ? -9.189 -10.442 9.433 1.00 94.31 70 LEU A O 1
ATOM 567 N N . GLY A 1 71 ? -8.852 -11.382 7.420 1.00 94.75 71 GLY A N 1
ATOM 568 C CA . GLY A 1 71 ? -10.225 -11.219 6.930 1.00 94.75 71 GLY A CA 1
ATOM 569 C C . GLY A 1 71 ? -10.624 -9.772 6.622 1.00 94.75 71 GLY A C 1
ATOM 570 O O . GLY A 1 71 ? -11.814 -9.459 6.614 1.00 94.75 71 GLY A O 1
ATOM 571 N N . ILE A 1 72 ? -9.656 -8.879 6.391 1.00 94.44 72 ILE A N 1
ATOM 572 C CA . ILE A 1 72 ? -9.919 -7.462 6.108 1.00 94.44 72 ILE A CA 1
ATOM 573 C C . ILE A 1 72 ? -10.270 -7.294 4.616 1.00 94.44 72 ILE A C 1
ATOM 575 O O . ILE A 1 72 ? -9.504 -7.757 3.765 1.00 94.44 72 ILE A O 1
ATOM 579 N N . PRO A 1 73 ? -11.382 -6.615 4.264 1.00 95.38 73 PRO A N 1
ATOM 580 C CA . PRO A 1 73 ? -11.742 -6.340 2.874 1.00 95.38 73 PRO A CA 1
ATOM 581 C C . PRO A 1 73 ? -10.673 -5.534 2.128 1.00 95.38 73 PRO A C 1
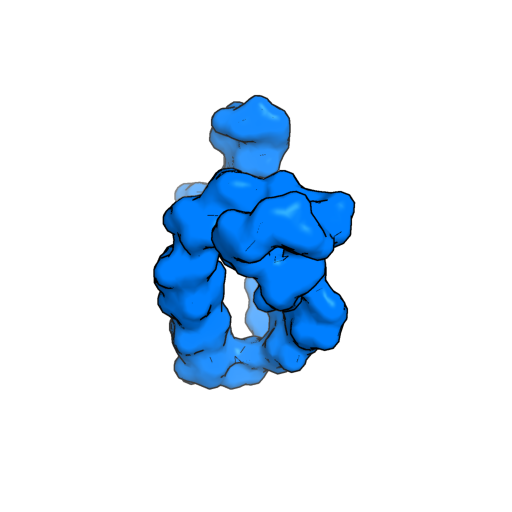ATOM 583 O O . PRO A 1 73 ? -10.067 -4.617 2.687 1.00 95.38 73 PRO A O 1
ATOM 586 N N . GLN A 1 74 ? -10.486 -5.846 0.844 1.00 95.25 74 GLN A N 1
ATOM 587 C CA . GLN A 1 74 ? -9.498 -5.192 -0.016 1.00 95.25 74 GLN A CA 1
ATOM 588 C C . GLN A 1 74 ? -10.156 -4.666 -1.285 1.00 95.25 74 GLN A C 1
ATOM 590 O O . GLN A 1 74 ? -10.928 -5.376 -1.931 1.00 95.25 74 GLN A O 1
ATOM 595 N N . LEU A 1 75 ? -9.833 -3.425 -1.629 1.00 96.75 75 LEU A N 1
ATOM 596 C CA . LEU A 1 75 ? -10.300 -2.719 -2.814 1.00 96.75 75 LEU A CA 1
ATOM 597 C C . LEU A 1 75 ? -9.083 -2.316 -3.650 1.00 96.75 75 LEU A C 1
ATOM 599 O O . LEU A 1 75 ? -8.068 -1.884 -3.103 1.00 96.75 75 LEU A O 1
ATOM 603 N N . PHE A 1 76 ? -9.199 -2.452 -4.965 1.00 95.31 76 PHE A N 1
ATOM 604 C CA . PHE A 1 76 ? -8.139 -2.144 -5.921 1.00 95.31 76 PHE A CA 1
ATOM 605 C C . PHE A 1 76 ? -8.685 -1.133 -6.925 1.00 95.31 76 PHE A C 1
ATOM 607 O O . PHE A 1 76 ? -9.805 -1.319 -7.414 1.00 95.31 76 PHE A O 1
ATOM 614 N N . THR A 1 77 ? -7.926 -0.073 -7.192 1.00 91.19 77 THR A N 1
ATOM 615 C CA . THR A 1 77 ? -8.270 0.978 -8.160 1.00 91.19 77 THR A CA 1
ATOM 616 C C . THR A 1 77 ? -7.138 1.182 -9.143 1.00 91.19 77 THR A C 1
ATOM 618 O O . THR A 1 77 ? -5.982 1.229 -8.660 1.00 91.19 77 THR A O 1
#

Secondary structure (DSSP, 8-state):
--EEEETTEEEEPP--HHHHHTT-GGG--EEE-S-SHHHH--STT-SS--HHHHHHHHHHHHHHHHHHHTT--EEE-